Protein AF-A0A3C2E577-F1 (afdb_monomer)

Secondary structure (DSSP, 8-state):
------------PPPHHHHHHHHHHHHHHHHHHHHHHHHHHHHHHHHHHHHHHHHHHHHHHHHHHHH-S--EEEEETTTTEEEEETT--EEEPPTTS-------SS----

Structure (mmCIF, N/CA/C/O backbone):
data_AF-A0A3C2E577-F1
#
_entry.id   AF-A0A3C2E577-F1
#
loop_
_atom_site.group_PDB
_atom_site.id
_atom_site.type_symbol
_atom_site.label_atom_id
_atom_site.label_alt_id
_atom_site.label_comp_id
_atom_site.label_asym_id
_atom_site.label_entity_id
_atom_site.label_seq_id
_atom_site.pdbx_PDB_ins_code
_atom_site.Cartn_x
_atom_site.Cartn_y
_atom_site.Cartn_z
_atom_site.occupancy
_atom_site.B_iso_or_equiv
_atom_site.auth_seq_id
_atom_site.auth_comp_id
_atom_site.auth_asym_id
_atom_site.auth_atom_id
_atom_site.pdbx_PDB_model_num
ATOM 1 N N . MET A 1 1 ? 74.645 18.218 -34.435 1.00 48.12 1 MET A N 1
ATOM 2 C CA . MET A 1 1 ? 73.420 17.805 -35.151 1.00 48.12 1 MET A CA 1
ATOM 3 C C . MET A 1 1 ? 72.552 16.972 -34.215 1.00 48.12 1 MET A C 1
ATOM 5 O O . MET A 1 1 ? 72.931 15.843 -33.940 1.00 48.12 1 MET A O 1
ATOM 9 N N . PRO A 1 2 ? 71.446 17.504 -33.675 1.00 44.72 2 PRO A N 1
ATOM 10 C CA . PRO A 1 2 ? 70.450 16.700 -32.974 1.00 44.72 2 PRO A CA 1
ATOM 11 C C . PRO A 1 2 ? 69.354 16.241 -33.952 1.00 44.72 2 PRO A C 1
ATOM 13 O O . PRO A 1 2 ? 68.677 17.063 -34.564 1.00 44.72 2 PRO A O 1
ATOM 16 N N . THR A 1 3 ? 69.165 14.931 -34.110 1.00 60.72 3 THR A N 1
ATOM 17 C CA . THR A 1 3 ? 68.002 14.366 -34.809 1.00 60.72 3 THR A CA 1
ATOM 18 C C . THR A 1 3 ? 66.833 14.290 -33.831 1.00 60.72 3 THR A C 1
ATOM 20 O O . THR A 1 3 ? 66.777 13.402 -32.980 1.00 60.72 3 THR A O 1
ATOM 23 N N . SER A 1 4 ? 65.909 15.245 -33.927 1.00 58.56 4 SER A N 1
ATOM 24 C CA . SER A 1 4 ? 64.652 15.217 -33.178 1.00 58.56 4 SER A CA 1
ATOM 25 C C . SER A 1 4 ? 63.746 14.123 -33.746 1.00 58.56 4 SER A C 1
ATOM 27 O O . SER A 1 4 ? 63.192 14.257 -34.836 1.00 58.56 4 SER A O 1
ATOM 2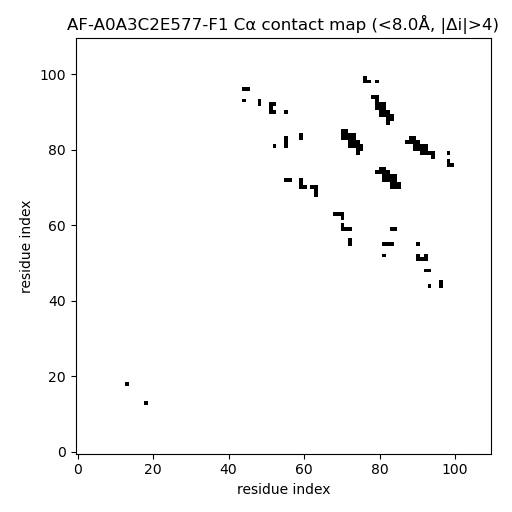9 N N . SER A 1 5 ? 63.621 13.012 -33.021 1.00 62.06 5 SER A N 1
ATOM 30 C CA . SER A 1 5 ? 62.652 11.960 -33.321 1.00 62.06 5 SER A CA 1
ATOM 31 C C . SER A 1 5 ? 61.279 12.394 -32.807 1.00 62.06 5 SER A C 1
ATOM 33 O O . SER A 1 5 ? 60.970 12.236 -31.625 1.00 62.06 5 SER A O 1
ATOM 35 N N . ALA A 1 6 ? 60.442 12.938 -33.692 1.00 61.41 6 ALA A N 1
ATOM 36 C CA . ALA A 1 6 ? 59.055 13.258 -33.380 1.00 61.41 6 ALA A CA 1
ATOM 37 C C . ALA A 1 6 ? 58.273 11.963 -33.100 1.00 61.41 6 ALA A C 1
ATOM 39 O O . ALA A 1 6 ? 57.927 11.200 -34.000 1.00 61.41 6 ALA A O 1
ATOM 40 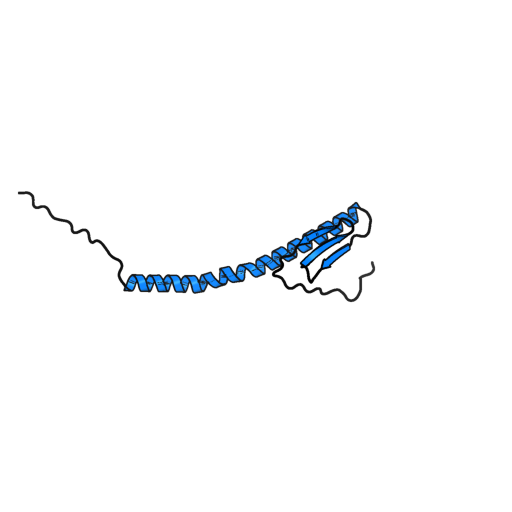N N . ARG A 1 7 ? 58.010 11.689 -31.821 1.00 62.47 7 ARG A N 1
ATOM 41 C CA . ARG A 1 7 ? 57.151 10.585 -31.390 1.00 62.47 7 ARG A CA 1
ATOM 42 C C . ARG A 1 7 ? 55.709 10.943 -31.766 1.00 62.47 7 ARG A C 1
ATOM 44 O O . ARG A 1 7 ? 55.124 11.836 -31.159 1.00 62.47 7 ARG A O 1
ATOM 51 N N . SER A 1 8 ? 55.142 10.273 -32.775 1.00 59.78 8 SER A N 1
ATOM 52 C CA . SER A 1 8 ? 53.741 10.473 -33.157 1.00 59.78 8 SER A CA 1
ATOM 53 C C . SER A 1 8 ? 52.847 10.046 -31.993 1.00 59.78 8 SER A C 1
ATOM 55 O O . SER A 1 8 ? 52.729 8.855 -31.688 1.00 59.78 8 SER A O 1
ATOM 57 N N . SER A 1 9 ? 52.217 11.003 -31.324 1.00 61.66 9 SER A N 1
ATOM 58 C CA . SER A 1 9 ? 51.118 10.708 -30.420 1.00 61.66 9 SER A CA 1
ATOM 59 C C . SER A 1 9 ? 49.952 10.219 -31.277 1.00 61.66 9 SER A C 1
ATOM 61 O O . SER A 1 9 ? 49.298 10.993 -31.974 1.00 61.66 9 SER A O 1
ATOM 63 N N . LYS A 1 10 ? 49.713 8.903 -31.279 1.00 61.03 10 LYS A N 1
ATOM 64 C CA . LYS A 1 10 ? 48.473 8.337 -31.814 1.00 61.03 10 LYS A CA 1
ATOM 65 C C .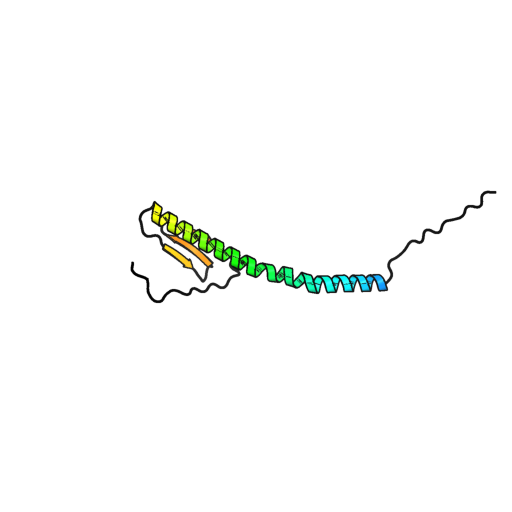 LYS A 1 10 ? 47.330 8.898 -30.968 1.00 61.03 10 LYS A C 1
ATOM 67 O O . LYS A 1 10 ? 47.044 8.386 -29.891 1.00 61.03 10 LYS A O 1
ATOM 72 N N . ARG A 1 11 ? 46.713 9.984 -31.430 1.00 61.69 11 ARG A N 1
ATOM 73 C CA . ARG A 1 11 ? 45.418 10.441 -30.926 1.00 61.69 11 ARG A CA 1
ATOM 74 C C . ARG A 1 11 ? 44.396 9.402 -31.380 1.00 61.69 11 ARG A C 1
ATOM 76 O O . ARG A 1 11 ? 43.977 9.413 -32.531 1.00 61.69 11 ARG A O 1
ATOM 83 N N . GLY A 1 12 ? 44.100 8.440 -30.509 1.00 64.94 12 GLY A N 1
ATOM 84 C CA . GLY A 1 12 ? 43.056 7.448 -30.741 1.00 64.94 12 GLY A CA 1
ATOM 85 C C . GLY A 1 12 ? 41.693 8.130 -30.693 1.00 64.94 12 GLY A C 1
ATOM 86 O O . GLY A 1 12 ? 41.317 8.666 -29.656 1.00 64.94 12 GLY A O 1
ATOM 87 N N . GLY A 1 13 ? 40.997 8.167 -31.827 1.00 74.31 13 GLY A N 1
ATOM 88 C CA . GLY A 1 13 ? 39.571 8.479 -31.886 1.00 74.31 13 GLY A CA 1
ATOM 89 C C . GLY A 1 13 ? 38.745 7.198 -31.779 1.00 74.31 13 GLY A C 1
ATOM 90 O O . GLY A 1 13 ? 39.243 6.116 -32.087 1.00 74.31 13 GLY A O 1
ATOM 91 N N . TYR A 1 14 ? 37.490 7.328 -31.358 1.00 77.25 14 TYR A N 1
ATOM 92 C CA . TYR A 1 14 ? 36.544 6.215 -31.295 1.00 77.25 14 TYR A CA 1
ATOM 93 C C . TYR A 1 14 ? 36.112 5.791 -32.700 1.00 77.25 14 TYR A C 1
ATOM 95 O O . TYR A 1 14 ? 35.852 6.633 -33.564 1.00 77.25 14 TYR A O 1
ATOM 103 N N . THR A 1 15 ? 36.022 4.483 -32.936 1.00 90.00 15 THR A N 1
ATOM 104 C CA . THR A 1 15 ? 35.517 3.955 -34.213 1.00 90.00 15 THR A CA 1
ATOM 105 C C . THR A 1 15 ? 33.987 3.884 -34.211 1.00 90.00 15 THR A C 1
ATOM 107 O O . THR A 1 15 ? 33.360 3.761 -33.160 1.00 90.00 15 THR A O 1
ATOM 110 N N . LEU A 1 16 ? 33.361 3.898 -35.395 1.00 91.94 16 LEU A N 1
ATOM 111 C CA . LEU A 1 16 ? 31.914 3.652 -35.514 1.00 91.94 16 LEU A CA 1
ATOM 112 C C . LEU A 1 16 ? 31.515 2.285 -34.945 1.00 91.94 16 LEU A C 1
ATOM 114 O O . LEU A 1 16 ? 30.474 2.162 -34.305 1.00 91.94 16 LEU A O 1
ATOM 118 N N . ALA A 1 17 ? 32.357 1.269 -35.150 1.00 92.81 17 ALA A N 1
ATOM 119 C CA . ALA A 1 17 ? 32.128 -0.067 -34.616 1.00 92.81 17 ALA A CA 1
ATOM 120 C C . ALA A 1 17 ? 32.100 -0.063 -33.081 1.00 92.81 17 ALA A C 1
ATOM 122 O O . ALA A 1 17 ? 31.240 -0.693 -32.477 1.00 92.81 17 ALA A O 1
ATOM 123 N N . GLU A 1 18 ? 32.991 0.694 -32.449 1.00 92.81 18 GLU A N 1
ATOM 124 C CA . GLU A 1 18 ? 33.045 0.822 -30.993 1.00 92.81 18 GLU A CA 1
ATOM 125 C C . GLU A 1 18 ? 31.803 1.517 -30.427 1.00 92.81 18 GLU A C 1
ATOM 127 O O . GLU A 1 18 ? 31.247 1.060 -29.430 1.00 92.81 18 GLU A O 1
ATOM 132 N N . LEU A 1 19 ? 31.294 2.550 -31.107 1.00 94.94 19 LEU A N 1
ATOM 133 C CA . LEU A 1 19 ? 30.033 3.191 -30.724 1.00 94.94 19 LEU A CA 1
ATOM 134 C C . LEU A 1 19 ? 28.828 2.253 -30.881 1.00 94.94 19 LEU A C 1
ATOM 136 O O . LEU A 1 19 ? 27.947 2.247 -30.022 1.00 94.94 19 LEU A O 1
ATOM 140 N N . LEU A 1 20 ? 28.795 1.429 -31.933 1.00 96.38 20 LEU A N 1
ATOM 141 C CA . LEU A 1 20 ? 27.749 0.417 -32.102 1.00 96.38 20 LEU A CA 1
ATOM 142 C C . LEU A 1 20 ? 27.801 -0.636 -30.993 1.00 96.38 20 LEU A C 1
ATOM 144 O O . LEU A 1 20 ? 26.769 -0.967 -30.415 1.00 96.38 20 LEU A O 1
ATOM 148 N N . VAL A 1 21 ? 28.995 -1.125 -30.654 1.00 96.19 21 VAL A N 1
ATOM 149 C CA . VAL A 1 21 ? 29.177 -2.083 -29.557 1.00 96.19 21 VAL A CA 1
ATOM 150 C C . VAL A 1 21 ? 28.759 -1.464 -28.222 1.00 96.19 21 VAL A C 1
ATOM 152 O O . VAL A 1 21 ? 28.025 -2.098 -27.468 1.00 96.19 21 VAL A O 1
ATOM 155 N N . ALA A 1 22 ? 29.141 -0.214 -27.946 1.00 96.31 22 ALA A N 1
ATOM 156 C CA . ALA A 1 22 ? 28.721 0.495 -26.740 1.00 96.31 22 ALA A CA 1
ATOM 157 C C . ALA A 1 22 ? 27.191 0.629 -26.655 1.00 96.31 22 ALA A C 1
ATOM 159 O O . ALA A 1 22 ? 26.610 0.361 -25.603 1.00 96.31 22 ALA A O 1
ATOM 160 N N . LEU A 1 23 ? 26.523 0.971 -27.763 1.00 97.00 23 LEU A N 1
ATOM 161 C CA . LEU A 1 23 ? 25.063 1.066 -27.811 1.00 97.00 23 LEU A CA 1
ATOM 162 C C . LEU A 1 23 ? 24.393 -0.288 -27.547 1.00 97.00 23 LEU A C 1
ATOM 164 O O . LEU A 1 23 ? 23.424 -0.350 -26.793 1.00 97.00 23 LEU A O 1
ATOM 168 N N . VAL A 1 24 ? 24.925 -1.372 -28.117 1.00 97.69 24 VAL A N 1
ATOM 169 C CA . VAL A 1 24 ? 24.431 -2.734 -27.861 1.00 97.69 24 VAL A CA 1
ATOM 170 C C . VAL A 1 24 ? 24.594 -3.098 -26.387 1.00 97.69 24 VAL A C 1
ATOM 172 O O . VAL A 1 24 ? 23.651 -3.598 -25.780 1.00 97.69 24 VAL A O 1
ATOM 175 N N . ILE A 1 25 ? 25.744 -2.801 -25.778 1.00 97.25 25 ILE A N 1
ATOM 176 C CA . ILE A 1 25 ? 25.976 -3.060 -24.350 1.00 97.25 25 ILE A CA 1
ATOM 177 C C . ILE A 1 25 ? 24.984 -2.273 -23.485 1.00 97.25 25 ILE A C 1
ATOM 179 O O . ILE A 1 25 ? 24.392 -2.841 -22.564 1.00 97.25 25 ILE A O 1
ATOM 183 N N . ILE A 1 26 ? 24.752 -0.992 -23.789 1.00 96.88 26 ILE A N 1
ATOM 184 C CA . ILE A 1 26 ? 23.768 -0.162 -23.079 1.00 96.88 26 ILE A CA 1
ATOM 185 C C . ILE A 1 26 ? 22.360 -0.751 -23.233 1.00 96.88 26 ILE A C 1
ATOM 187 O O . ILE A 1 26 ? 21.657 -0.911 -22.235 1.00 96.88 26 ILE A O 1
ATOM 191 N N . ALA A 1 27 ? 21.963 -1.128 -24.451 1.00 96.62 27 ALA A N 1
ATOM 192 C CA . ALA A 1 27 ? 20.651 -1.708 -24.726 1.00 96.62 27 ALA A CA 1
ATOM 193 C C . ALA A 1 27 ? 20.432 -3.028 -23.968 1.00 96.62 27 ALA A C 1
ATOM 195 O O . ALA A 1 27 ? 19.395 -3.206 -23.330 1.00 96.62 27 ALA A O 1
ATOM 196 N N . LEU A 1 28 ? 21.423 -3.924 -23.970 1.00 96.44 28 LEU A N 1
ATOM 197 C CA . LEU A 1 28 ? 21.370 -5.183 -23.222 1.00 96.44 28 LEU A CA 1
ATOM 198 C C . LEU A 1 28 ? 21.304 -4.944 -21.709 1.00 96.44 28 LEU A C 1
ATOM 200 O O . LEU A 1 28 ? 20.539 -5.603 -21.007 1.00 96.44 28 LEU A O 1
ATOM 204 N N . THR A 1 29 ? 22.060 -3.969 -21.205 1.00 95.44 29 THR A N 1
ATOM 205 C CA . THR A 1 29 ? 22.040 -3.612 -19.781 1.00 95.44 29 THR A CA 1
ATOM 206 C C . THR A 1 29 ? 20.666 -3.082 -19.371 1.00 95.44 29 THR A C 1
ATOM 208 O O . THR A 1 29 ? 20.109 -3.530 -18.369 1.00 95.44 29 THR A O 1
ATOM 211 N N . LEU A 1 30 ? 20.076 -2.182 -20.164 1.00 93.44 30 LEU A N 1
ATOM 212 C CA . LEU A 1 30 ? 18.732 -1.653 -19.920 1.00 93.44 30 LEU A CA 1
ATOM 213 C C . LEU A 1 30 ? 17.654 -2.737 -20.014 1.00 93.44 30 LEU A C 1
ATOM 215 O O . LEU A 1 30 ? 16.735 -2.732 -19.198 1.00 93.44 30 LEU A O 1
ATOM 219 N N . ALA A 1 31 ? 17.783 -3.694 -20.935 1.00 91.69 31 ALA A N 1
ATOM 220 C CA . ALA A 1 31 ? 16.847 -4.812 -21.053 1.00 91.69 31 ALA A CA 1
ATOM 221 C C . ALA A 1 31 ? 16.814 -5.698 -19.793 1.00 91.69 31 ALA A C 1
ATOM 223 O O . ALA A 1 31 ? 15.767 -6.240 -19.449 1.00 91.69 31 ALA A O 1
ATOM 224 N N . ILE A 1 32 ? 17.939 -5.821 -19.078 1.00 90.44 32 ILE A N 1
ATOM 225 C CA . ILE A 1 32 ? 18.041 -6.625 -17.849 1.00 90.44 32 ILE A CA 1
ATOM 226 C C . ILE A 1 32 ? 17.672 -5.805 -16.605 1.00 90.44 32 ILE A C 1
ATOM 228 O O . ILE A 1 32 ? 16.963 -6.288 -15.720 1.00 90.44 32 ILE A O 1
ATOM 232 N N . VAL A 1 33 ? 18.178 -4.574 -16.501 1.00 88.19 33 VAL A N 1
ATOM 233 C CA . VAL A 1 33 ? 18.030 -3.737 -15.299 1.00 88.19 33 VAL A CA 1
ATOM 234 C C . VAL A 1 33 ? 16.688 -3.004 -15.275 1.00 88.19 33 VAL A C 1
ATOM 236 O O . VAL A 1 33 ? 16.102 -2.858 -14.204 1.00 88.19 33 VAL A O 1
ATOM 239 N N . GLY A 1 34 ? 16.164 -2.593 -16.432 1.00 81.56 34 GLY A N 1
ATOM 240 C CA . GLY A 1 34 ? 14.919 -1.829 -16.552 1.00 81.56 34 GLY A CA 1
ATOM 241 C C . GLY A 1 34 ? 13.724 -2.489 -15.854 1.00 81.56 34 GLY A C 1
ATOM 242 O O . GLY A 1 34 ? 13.128 -1.859 -14.979 1.00 81.56 34 GLY A O 1
ATOM 243 N N . PRO A 1 35 ? 13.413 -3.771 -16.138 1.00 80.44 35 PRO A N 1
ATOM 244 C CA . PRO A 1 35 ? 12.313 -4.470 -15.477 1.00 80.44 35 PRO A CA 1
ATOM 245 C C . PRO A 1 35 ? 12.475 -4.553 -13.954 1.00 80.44 35 PRO A C 1
ATOM 247 O O . PRO A 1 35 ? 11.502 -4.412 -13.222 1.00 80.44 35 PRO A O 1
ATOM 250 N N . ARG A 1 36 ? 13.703 -4.741 -13.448 1.00 75.25 36 ARG A N 1
ATOM 251 C CA . ARG A 1 36 ? 13.957 -4.872 -12.002 1.00 75.25 36 ARG A CA 1
ATOM 252 C C . ARG A 1 36 ? 13.636 -3.596 -11.232 1.00 75.25 36 ARG A C 1
ATOM 254 O O . ARG A 1 36 ? 13.140 -3.683 -10.115 1.00 75.25 36 ARG A O 1
ATOM 261 N N . LEU A 1 37 ? 13.892 -2.432 -11.823 1.00 69.75 37 LEU A N 1
ATOM 262 C CA . LEU A 1 37 ? 13.530 -1.153 -11.212 1.00 69.75 37 LEU A CA 1
ATOM 263 C C . LEU A 1 37 ? 12.009 -0.980 -11.159 1.00 69.75 37 LEU A C 1
ATOM 265 O O . LEU A 1 37 ? 11.493 -0.546 -10.134 1.00 69.75 37 LEU A O 1
ATOM 269 N N . TYR A 1 38 ? 11.302 -1.392 -12.215 1.00 67.06 38 TYR A N 1
ATOM 270 C CA . TYR A 1 38 ? 9.849 -1.253 -12.309 1.00 67.06 38 TYR A CA 1
ATOM 271 C C . TYR A 1 38 ? 9.089 -2.237 -11.405 1.00 67.06 38 TYR A C 1
ATOM 273 O O . TYR A 1 38 ? 8.171 -1.837 -10.711 1.00 67.06 38 TYR A O 1
ATOM 281 N N . PHE A 1 39 ? 9.494 -3.510 -11.335 1.00 64.19 39 PHE A N 1
ATOM 282 C CA . PHE A 1 39 ? 8.792 -4.515 -10.519 1.00 64.19 39 PHE A CA 1
ATOM 283 C C . PHE A 1 39 ? 9.146 -4.478 -9.023 1.00 64.19 39 PHE A C 1
ATOM 285 O O . PHE A 1 39 ? 8.435 -5.057 -8.205 1.00 64.19 39 PHE A O 1
ATOM 292 N N . SER A 1 40 ? 10.236 -3.807 -8.634 1.00 61.50 40 SER A N 1
ATOM 293 C CA . SER A 1 40 ? 10.616 -3.687 -7.218 1.00 61.50 40 SER A CA 1
ATOM 294 C C . SER A 1 40 ? 9.667 -2.807 -6.394 1.00 61.50 40 SER A C 1
ATOM 296 O O . SER A 1 40 ? 9.631 -2.942 -5.169 1.00 61.50 40 SER A O 1
ATOM 298 N N . SER A 1 41 ? 8.885 -1.927 -7.032 1.00 69.56 41 SER A N 1
ATOM 299 C CA . SER A 1 41 ? 7.970 -1.024 -6.329 1.00 69.56 41 SER A CA 1
ATOM 300 C C . SER A 1 41 ? 6.802 -1.766 -5.700 1.00 69.56 41 SER A C 1
ATOM 302 O O . SER A 1 41 ? 6.487 -1.519 -4.541 1.00 69.56 41 SER A O 1
ATOM 304 N N . ASP A 1 42 ? 6.187 -2.698 -6.421 1.00 78.25 42 ASP A N 1
ATOM 305 C CA . ASP A 1 42 ? 4.862 -3.205 -6.051 1.00 78.25 42 ASP A CA 1
ATOM 306 C C . ASP A 1 42 ? 4.928 -4.126 -4.832 1.00 78.25 42 ASP A C 1
ATOM 308 O O . ASP A 1 42 ? 4.158 -3.972 -3.883 1.00 78.25 42 ASP A O 1
ATOM 312 N N . ALA A 1 43 ? 5.921 -5.019 -4.791 1.00 80.88 43 ALA A N 1
ATOM 313 C CA . ALA A 1 43 ? 6.175 -5.857 -3.621 1.00 80.88 43 ALA A CA 1
ATOM 314 C C . ALA A 1 43 ? 6.529 -5.012 -2.385 1.00 80.88 43 ALA A C 1
ATOM 316 O O . ALA A 1 43 ? 6.052 -5.283 -1.284 1.00 80.88 43 ALA A O 1
ATOM 317 N N . ALA A 1 44 ? 7.321 -3.949 -2.563 1.00 83.62 44 ALA A N 1
ATOM 318 C CA . ALA A 1 44 ? 7.670 -3.040 -1.476 1.00 83.62 44 ALA A CA 1
ATOM 319 C C . ALA A 1 44 ? 6.464 -2.214 -0.993 1.00 83.62 44 ALA A C 1
ATOM 321 O O . ALA A 1 44 ? 6.364 -1.922 0.200 1.00 83.62 44 ALA A O 1
ATOM 322 N N . LEU A 1 45 ? 5.550 -1.838 -1.892 1.00 85.81 45 LEU A N 1
ATOM 323 C CA . LEU A 1 45 ? 4.308 -1.138 -1.562 1.00 85.81 45 LEU A CA 1
ATOM 324 C C . LEU A 1 45 ? 3.362 -2.035 -0.758 1.00 85.81 45 LEU A C 1
ATOM 326 O O . LEU A 1 45 ? 2.876 -1.603 0.288 1.00 85.81 45 LEU A O 1
ATOM 330 N N . ALA A 1 46 ? 3.162 -3.283 -1.187 1.00 86.94 46 ALA A N 1
ATOM 331 C CA . ALA A 1 46 ? 2.346 -4.255 -0.461 1.00 86.94 46 ALA A CA 1
ATOM 332 C C . ALA A 1 46 ? 2.900 -4.523 0.949 1.00 86.94 46 ALA A C 1
ATOM 334 O O . ALA A 1 46 ? 2.174 -4.450 1.937 1.00 86.94 46 ALA A O 1
ATOM 335 N N . ASP A 1 47 ? 4.210 -4.738 1.067 1.00 89.31 47 ASP A N 1
ATOM 336 C CA . ASP A 1 47 ? 4.878 -4.998 2.345 1.00 89.31 47 ASP A CA 1
ATOM 337 C C . ASP A 1 47 ? 4.818 -3.780 3.298 1.00 89.31 47 ASP A C 1
ATOM 339 O O . ASP A 1 47 ? 4.663 -3.912 4.514 1.00 89.31 47 ASP A O 1
ATOM 343 N N . ARG A 1 48 ? 4.863 -2.553 2.758 1.00 89.19 48 ARG A N 1
ATOM 344 C CA . ARG A 1 48 ? 4.589 -1.329 3.536 1.00 89.19 48 ARG A CA 1
ATOM 345 C C . ARG A 1 48 ? 3.140 -1.263 4.011 1.00 89.19 48 ARG A C 1
ATOM 347 O O . ARG A 1 48 ? 2.917 -0.906 5.163 1.00 89.19 48 ARG A O 1
ATOM 354 N N . ALA A 1 49 ? 2.179 -1.604 3.157 1.00 90.44 49 ALA A N 1
ATOM 355 C CA . ALA A 1 49 ? 0.762 -1.595 3.505 1.00 90.44 49 ALA A CA 1
ATOM 356 C C . ALA A 1 49 ? 0.437 -2.592 4.626 1.00 90.44 49 ALA A C 1
ATOM 358 O O . ALA A 1 49 ? -0.243 -2.227 5.584 1.00 90.44 49 ALA A O 1
ATOM 359 N N . VAL A 1 50 ? 1.000 -3.804 4.561 1.00 92.12 50 VAL A N 1
ATOM 360 C CA . VAL A 1 50 ? 0.876 -4.816 5.623 1.00 92.12 50 VAL A CA 1
ATOM 361 C C . VAL A 1 50 ? 1.424 -4.283 6.944 1.00 92.12 50 VAL A C 1
ATOM 363 O O . VAL A 1 50 ? 0.724 -4.318 7.953 1.00 92.12 50 VAL A O 1
ATOM 366 N N . ARG A 1 51 ? 2.632 -3.705 6.947 1.00 92.19 51 ARG A N 1
ATOM 367 C CA . ARG A 1 51 ? 3.211 -3.119 8.168 1.00 92.19 51 ARG A CA 1
ATOM 368 C C . ARG A 1 51 ? 2.375 -1.975 8.738 1.00 92.19 51 ARG A C 1
ATOM 370 O O . ARG A 1 51 ? 2.204 -1.900 9.955 1.00 92.19 51 ARG A O 1
ATOM 377 N N . SER A 1 52 ? 1.838 -1.102 7.885 1.00 91.94 52 SER A N 1
ATOM 378 C CA . SER A 1 52 ? 0.922 -0.042 8.318 1.00 91.94 52 SER A CA 1
ATOM 379 C C . SER A 1 52 ? -0.330 -0.625 8.976 1.00 91.94 52 SER A C 1
ATOM 381 O O . SER A 1 52 ? -0.682 -0.204 10.078 1.00 91.94 52 SER A O 1
ATOM 383 N N . PHE A 1 53 ? -0.950 -1.640 8.370 1.00 93.38 53 PHE A N 1
ATOM 384 C CA . PHE A 1 53 ? -2.102 -2.327 8.954 1.00 93.38 53 PHE A CA 1
ATOM 385 C C . PHE A 1 53 ? -1.780 -2.985 10.304 1.00 93.38 53 PHE A C 1
ATOM 387 O O . PHE A 1 53 ? -2.488 -2.755 11.282 1.00 93.38 53 PHE A O 1
ATOM 394 N N . GLU A 1 54 ? -0.679 -3.736 10.399 1.00 94.75 54 GLU A N 1
ATOM 395 C CA . GLU A 1 54 ? -0.239 -4.358 11.654 1.00 94.75 54 GLU A CA 1
ATOM 396 C C . GLU A 1 54 ? -0.008 -3.325 12.761 1.00 94.75 54 GLU A C 1
ATOM 398 O O . GLU A 1 54 ? -0.378 -3.549 13.917 1.00 94.75 54 GLU A O 1
ATOM 403 N N . SER A 1 55 ? 0.596 -2.183 12.419 1.00 93.94 55 SER A N 1
ATOM 404 C CA . SER A 1 55 ? 0.822 -1.096 13.371 1.00 93.94 55 SER A CA 1
ATOM 405 C C . SER A 1 55 ? -0.483 -0.468 13.862 1.00 93.94 55 SER A C 1
ATOM 407 O O . SER A 1 55 ? -0.625 -0.270 15.069 1.00 93.94 55 SER A O 1
ATOM 409 N N . ALA A 1 56 ? -1.454 -0.242 12.971 1.00 93.75 56 ALA A N 1
ATOM 410 C CA . ALA A 1 56 ? -2.772 0.273 13.327 1.00 93.75 56 ALA A CA 1
ATOM 411 C C . ALA A 1 56 ? -3.536 -0.718 14.220 1.00 93.75 56 ALA A C 1
ATOM 413 O O . ALA A 1 56 ? -4.061 -0.336 15.263 1.00 93.75 56 ALA A O 1
ATOM 414 N N . ALA A 1 57 ? -3.522 -2.010 13.882 1.00 94.69 57 ALA A N 1
ATOM 415 C CA . ALA A 1 57 ? -4.146 -3.055 14.694 1.00 94.69 57 ALA A CA 1
ATOM 416 C C . ALA A 1 57 ? -3.496 -3.182 16.081 1.00 94.69 57 ALA A C 1
ATOM 418 O O . ALA A 1 57 ? -4.182 -3.324 17.096 1.00 94.69 57 ALA A O 1
ATOM 419 N N . ARG A 1 58 ? -2.162 -3.085 16.154 1.00 95.00 58 ARG A N 1
ATOM 420 C CA . ARG A 1 58 ? -1.434 -3.085 17.429 1.00 95.00 58 ARG A CA 1
ATOM 421 C C . ARG A 1 58 ? -1.755 -1.844 18.264 1.00 95.00 58 ARG A C 1
ATOM 423 O O . ARG A 1 58 ? -1.896 -1.979 19.478 1.00 95.00 58 ARG A O 1
ATOM 430 N N . ALA A 1 59 ? -1.880 -0.676 17.635 1.00 94.12 59 ALA A N 1
ATOM 431 C CA . ALA A 1 59 ? -2.276 0.564 18.296 1.00 94.12 59 ALA A CA 1
ATOM 432 C C . ALA A 1 59 ? -3.705 0.469 18.849 1.00 94.12 59 ALA A C 1
ATOM 434 O O . ALA A 1 59 ? -3.895 0.700 20.039 1.00 94.12 59 ALA A O 1
ATOM 435 N N . ALA A 1 60 ? -4.668 0.001 18.049 1.00 94.50 60 ALA A N 1
ATOM 436 C CA . ALA A 1 60 ? -6.053 -0.193 18.481 1.00 94.50 60 ALA A CA 1
ATOM 437 C C . ALA A 1 60 ? -6.144 -1.165 19.668 1.00 94.50 60 ALA A C 1
ATOM 439 O O . ALA A 1 60 ? -6.800 -0.895 20.670 1.00 94.50 60 ALA A O 1
ATOM 440 N N . ARG A 1 61 ? -5.399 -2.277 19.621 1.00 94.75 61 ARG A N 1
ATOM 441 C CA . ARG A 1 61 ? -5.337 -3.225 20.742 1.00 94.75 61 ARG A CA 1
ATOM 442 C C . ARG A 1 61 ? -4.702 -2.618 21.995 1.00 94.75 61 ARG A C 1
ATOM 444 O O . ARG A 1 61 ? -5.094 -2.965 23.108 1.00 94.75 61 ARG A O 1
ATOM 451 N N . ALA A 1 62 ? -3.686 -1.770 21.844 1.00 94.62 62 ALA A N 1
ATOM 452 C CA . ALA A 1 62 ? -3.087 -1.069 22.975 1.00 94.62 62 ALA A CA 1
ATOM 453 C C . ALA A 1 62 ? -4.076 -0.066 23.5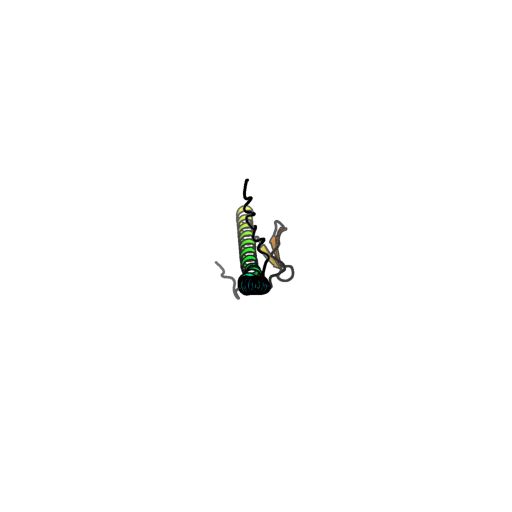85 1.00 94.62 62 ALA A C 1
ATOM 455 O O . ALA A 1 62 ? -4.201 -0.022 24.806 1.00 94.62 62 ALA A O 1
ATOM 456 N N . GLU A 1 63 ? -4.814 0.664 22.750 1.00 93.19 63 GLU A N 1
ATOM 457 C CA . GLU A 1 63 ? -5.857 1.598 23.172 1.00 93.19 63 GLU A CA 1
ATOM 458 C C . GLU A 1 63 ? -6.979 0.889 23.935 1.00 93.19 63 GLU A C 1
ATOM 460 O O . GLU A 1 63 ? -7.280 1.298 25.055 1.00 93.19 63 GLU A O 1
ATOM 465 N N . ALA A 1 64 ? -7.503 -0.229 23.426 1.00 94.75 64 ALA A N 1
ATOM 466 C CA . ALA A 1 64 ? -8.517 -1.031 24.120 1.00 94.75 64 ALA A CA 1
ATOM 467 C C . ALA A 1 64 ? -8.051 -1.473 25.515 1.00 94.75 64 ALA A C 1
ATOM 469 O O . ALA A 1 64 ? -8.774 -1.379 26.504 1.00 94.75 64 ALA A O 1
ATOM 470 N N . ARG A 1 65 ? -6.792 -1.919 25.621 1.00 95.06 65 ARG A N 1
ATOM 471 C CA . ARG A 1 65 ? -6.213 -2.371 26.895 1.00 95.06 65 ARG A CA 1
ATOM 472 C C . ARG A 1 65 ? -5.996 -1.239 27.893 1.00 95.06 65 ARG A C 1
ATOM 474 O O . ARG A 1 65 ? -6.092 -1.481 29.091 1.00 95.06 65 ARG A O 1
ATOM 481 N N . LEU A 1 66 ? -5.626 -0.052 27.416 1.00 93.94 66 LEU A N 1
ATOM 482 C CA . LEU A 1 66 ? -5.348 1.106 28.266 1.00 93.94 66 LEU A CA 1
ATOM 483 C C . LEU A 1 66 ? -6.630 1.820 28.698 1.00 93.94 66 LEU A C 1
ATOM 485 O O . LEU A 1 66 ? -6.722 2.250 29.843 1.00 93.94 66 LEU A O 1
ATOM 489 N N . SER A 1 67 ? -7.601 1.938 27.792 1.00 92.06 67 SER A N 1
ATOM 490 C CA . SER A 1 67 ? -8.906 2.547 28.065 1.00 92.06 67 SER A CA 1
ATOM 491 C C . SER A 1 67 ? -9.826 1.624 28.865 1.00 92.06 67 SER A C 1
ATOM 493 O O . SER A 1 67 ? -10.673 2.106 29.611 1.00 92.06 67 SER A O 1
ATOM 495 N N . GLY A 1 68 ? -9.651 0.303 28.737 1.00 91.06 68 GLY A N 1
ATOM 496 C CA . GLY A 1 68 ? -10.563 -0.680 29.318 1.00 91.06 68 GLY A CA 1
ATOM 497 C C . GLY A 1 68 ? -11.932 -0.705 28.633 1.00 91.06 68 GLY A C 1
ATOM 498 O O . GLY A 1 68 ? -12.887 -1.202 29.223 1.00 91.06 68 GLY A O 1
ATOM 499 N N . SER A 1 69 ? -12.034 -0.155 27.420 1.00 88.25 69 SER A N 1
ATOM 500 C CA . SER A 1 69 ? -13.262 -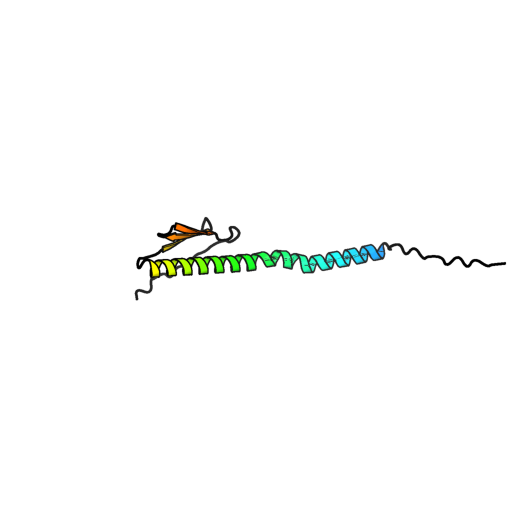0.085 26.627 1.00 88.25 69 SER A CA 1
ATOM 501 C C . SER A 1 69 ? -13.059 -0.649 25.226 1.00 88.25 69 SER A C 1
ATOM 503 O O . SER A 1 69 ? -11.934 -0.702 24.721 1.00 88.25 69 SER A O 1
ATOM 505 N N . ASP A 1 70 ? -14.162 -1.018 24.580 1.00 90.94 70 ASP A N 1
ATOM 506 C CA . ASP A 1 70 ? -14.151 -1.487 23.198 1.00 90.94 70 ASP A CA 1
ATOM 507 C C . ASP A 1 70 ? -13.531 -0.436 22.268 1.00 90.94 70 ASP A C 1
ATOM 509 O O . ASP A 1 70 ? -13.805 0.760 22.362 1.00 90.94 70 ASP A O 1
ATOM 513 N N . THR A 1 71 ? -12.651 -0.896 21.380 1.00 93.44 71 THR A N 1
ATOM 514 C CA . THR A 1 71 ? -11.964 -0.075 20.374 1.0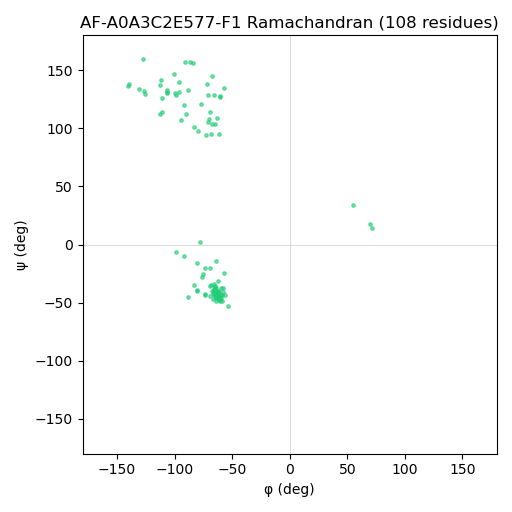0 93.44 71 THR A CA 1
ATOM 515 C C . THR A 1 71 ? -12.184 -0.709 19.011 1.00 93.44 71 THR A C 1
ATOM 517 O O . THR A 1 71 ? -11.977 -1.913 18.848 1.00 93.44 71 THR A O 1
ATOM 520 N N . VAL A 1 72 ? -12.570 0.096 18.022 1.00 93.56 72 VAL A N 1
ATOM 521 C CA . VAL A 1 72 ? -12.897 -0.378 16.671 1.00 93.56 72 VAL A CA 1
ATOM 522 C C . VAL A 1 72 ? -11.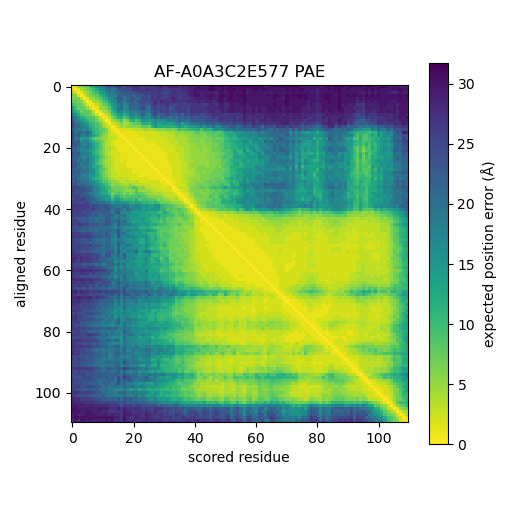842 0.105 15.682 1.00 93.56 72 VAL A C 1
ATOM 524 O O . VAL A 1 72 ? -11.585 1.302 15.570 1.00 93.56 72 VAL A O 1
ATOM 527 N N . LEU A 1 73 ? -11.247 -0.823 14.929 1.00 93.88 73 LEU A N 1
ATOM 528 C CA . LEU A 1 73 ? -10.407 -0.510 13.772 1.00 93.88 73 LEU A CA 1
ATOM 529 C C . LEU A 1 73 ? -11.261 -0.573 12.501 1.00 93.88 73 LEU A C 1
ATOM 531 O O . LEU A 1 73 ? -11.610 -1.651 12.027 1.00 93.88 73 LEU A O 1
ATOM 535 N N . THR A 1 74 ? -11.573 0.585 11.933 1.00 93.75 74 THR A N 1
ATOM 536 C CA . THR A 1 74 ? -12.308 0.702 10.671 1.00 93.75 74 THR A CA 1
ATOM 537 C C . THR A 1 74 ? -11.342 0.693 9.492 1.00 93.75 74 THR A C 1
ATOM 539 O O . THR A 1 74 ? -10.366 1.444 9.486 1.00 93.75 74 THR A O 1
ATOM 542 N N . VAL A 1 75 ? -11.644 -0.105 8.468 1.00 92.38 75 VAL A N 1
ATOM 543 C CA . VAL A 1 75 ? -10.903 -0.140 7.199 1.00 92.38 75 VAL A CA 1
ATOM 544 C C . VAL A 1 75 ? -11.809 0.383 6.091 1.00 92.38 75 VAL A C 1
ATOM 546 O O . VAL A 1 75 ? -12.791 -0.266 5.739 1.00 92.38 75 VAL A O 1
ATOM 549 N N . ASN A 1 76 ? -11.490 1.548 5.530 1.00 91.88 76 ASN A N 1
ATOM 550 C CA . ASN A 1 76 ? -12.177 2.054 4.348 1.00 91.88 76 ASN A CA 1
ATOM 551 C C . ASN A 1 76 ? -11.446 1.568 3.087 1.00 91.88 76 ASN A C 1
ATOM 553 O O . ASN A 1 76 ? -10.308 1.965 2.832 1.00 91.88 76 ASN A O 1
ATOM 557 N N . LEU A 1 77 ? -12.098 0.691 2.321 1.00 90.88 77 LEU A N 1
ATOM 558 C CA . LEU A 1 77 ? -11.521 0.074 1.124 1.00 90.88 77 LEU A CA 1
ATOM 559 C C . LEU A 1 77 ? -11.459 1.037 -0.072 1.00 90.88 77 LEU A C 1
ATOM 561 O O . LEU A 1 77 ? -10.587 0.870 -0.918 1.00 90.88 77 LEU A O 1
ATOM 565 N N . ASP A 1 78 ? -12.329 2.050 -0.115 1.00 89.56 78 ASP A N 1
ATOM 566 C CA . ASP A 1 78 ? -12.379 3.040 -1.197 1.00 89.56 78 ASP A CA 1
ATOM 567 C C . ASP A 1 78 ? -11.306 4.121 -1.026 1.00 89.56 78 ASP A C 1
ATOM 569 O O . ASP A 1 78 ? -10.685 4.556 -1.992 1.00 89.56 78 ASP A O 1
ATOM 573 N N . THR A 1 79 ? -11.081 4.565 0.215 1.00 89.94 79 THR A N 1
ATOM 574 C CA . THR A 1 79 ? -10.126 5.641 0.529 1.00 89.94 79 THR A CA 1
ATOM 575 C C . THR A 1 79 ? -8.775 5.136 1.020 1.00 89.94 79 THR A C 1
ATOM 577 O O . THR A 1 79 ? -7.863 5.938 1.216 1.00 89.94 79 THR A O 1
ATOM 580 N N . ALA A 1 80 ? -8.634 3.825 1.234 1.00 91.19 80 ALA A N 1
ATOM 581 C CA . ALA A 1 80 ? -7.431 3.200 1.777 1.00 91.19 80 ALA A CA 1
ATOM 582 C C . ALA A 1 80 ? -6.993 3.805 3.133 1.00 91.19 80 ALA A C 1
ATOM 584 O O . ALA A 1 80 ? -5.802 3.899 3.451 1.00 91.19 80 ALA A O 1
ATOM 585 N N . VAL A 1 81 ? -7.969 4.219 3.949 1.00 91.94 81 VAL A N 1
ATOM 586 C CA . VAL A 1 81 ? -7.754 4.787 5.287 1.00 91.94 81 VAL A CA 1
ATOM 587 C C . VAL A 1 81 ? -8.149 3.779 6.360 1.00 91.94 81 VAL A C 1
ATOM 589 O O . VAL A 1 81 ? -9.241 3.210 6.341 1.00 91.94 81 VAL A O 1
ATOM 592 N N . LEU A 1 82 ? -7.253 3.598 7.325 1.00 93.19 82 LEU A N 1
ATOM 593 C CA . LEU A 1 82 ? -7.482 2.874 8.567 1.00 93.19 82 LEU A CA 1
ATOM 594 C C . LEU A 1 82 ? -7.761 3.892 9.668 1.00 93.19 82 LEU A C 1
ATOM 596 O O . LEU A 1 82 ? -6.985 4.833 9.830 1.00 93.19 82 LEU A O 1
ATOM 600 N N . ARG A 1 83 ? -8.827 3.701 10.438 1.00 95.06 83 ARG A N 1
ATOM 601 C CA . ARG A 1 83 ? -9.197 4.610 11.527 1.00 95.06 83 ARG A CA 1
ATOM 602 C C . ARG A 1 83 ? -9.465 3.834 12.803 1.00 95.06 83 ARG A C 1
ATOM 604 O O . ARG A 1 83 ? -10.171 2.832 12.770 1.00 95.06 83 ARG A O 1
ATOM 611 N N . ILE A 1 84 ? -8.908 4.309 13.907 1.00 94.19 84 ILE A N 1
ATOM 612 C CA . ILE A 1 84 ? -9.132 3.757 15.241 1.00 94.19 84 ILE A CA 1
ATOM 613 C C . ILE A 1 84 ? -10.174 4.623 15.944 1.00 94.19 84 ILE A C 1
ATOM 615 O O . ILE A 1 84 ? -10.045 5.846 15.982 1.00 94.19 84 ILE A O 1
ATOM 619 N N . GLU A 1 85 ? -11.209 4.001 16.491 1.00 92.38 85 GLU A N 1
ATOM 620 C CA . GLU A 1 85 ? -12.197 4.654 17.348 1.00 92.38 85 GLU A CA 1
ATOM 621 C C . GLU A 1 85 ? -12.084 4.131 18.785 1.00 92.38 85 GLU A C 1
ATOM 623 O O . GLU A 1 85 ? -11.971 2.913 18.949 1.00 92.38 85 GLU A O 1
ATOM 628 N N . PRO A 1 86 ? -12.158 5.005 19.813 1.00 86.75 86 PRO A N 1
ATOM 629 C CA . PRO A 1 86 ? -12.611 6.404 19.758 1.00 86.75 86 PRO A CA 1
ATOM 630 C C . PRO A 1 86 ? -11.525 7.472 19.527 1.00 86.75 86 PRO A C 1
ATOM 632 O O . PRO A 1 86 ? -11.886 8.623 19.285 1.00 86.75 86 PRO A O 1
ATOM 635 N N . SER A 1 87 ? -10.226 7.150 19.588 1.00 88.50 87 SER A N 1
ATOM 636 C CA . SER A 1 87 ? -9.148 8.152 19.453 1.00 88.50 87 SER A CA 1
ATOM 637 C C . SER A 1 87 ? -9.177 8.971 18.160 1.00 88.50 87 SER A C 1
ATOM 639 O O . SER A 1 87 ? -8.628 10.074 18.119 1.00 88.50 87 SER A O 1
ATOM 641 N N . GLY A 1 88 ? -9.785 8.441 17.096 1.00 89.19 88 GLY A N 1
ATOM 642 C CA . GLY A 1 88 ? -9.795 9.055 15.773 1.00 89.19 88 GLY A CA 1
ATOM 643 C C . GLY A 1 88 ? -8.435 8.988 15.082 1.00 89.19 88 GLY A C 1
ATOM 644 O O . GLY A 1 88 ? -8.217 9.704 14.107 1.00 89.19 88 GLY A O 1
ATOM 645 N N . GLN A 1 89 ? -7.503 8.164 15.575 1.00 90.44 89 GLN A N 1
ATOM 646 C CA . GLN A 1 89 ? -6.189 8.025 14.961 1.00 90.44 89 GLN A CA 1
ATOM 647 C C . GLN A 1 89 ? -6.320 7.394 13.570 1.00 90.44 89 GLN A C 1
ATOM 649 O O . GLN A 1 89 ? -6.920 6.330 13.413 1.00 90.44 89 GLN A O 1
ATOM 654 N N . GLU A 1 90 ? -5.721 8.035 12.567 1.00 93.25 90 GLU A N 1
ATOM 655 C CA . GLU A 1 90 ? -5.767 7.586 11.176 1.00 93.25 90 GLU A CA 1
ATOM 656 C C . GLU A 1 90 ? -4.404 7.103 10.676 1.00 93.25 90 GLU A C 1
ATOM 658 O O . GLU A 1 90 ? -3.363 7.707 10.945 1.00 93.25 90 GLU A O 1
ATOM 663 N N . PHE A 1 91 ? -4.424 6.039 9.875 1.00 90.25 91 PHE A N 1
ATOM 664 C CA . PHE A 1 91 ? -3.280 5.541 9.122 1.00 90.25 91 PHE A CA 1
ATOM 665 C C . PHE A 1 91 ? -3.678 5.437 7.654 1.00 90.25 91 PHE A C 1
ATOM 667 O O . PHE A 1 91 ? -4.697 4.836 7.317 1.00 90.25 91 PHE A O 1
ATOM 674 N N . ARG A 1 92 ? -2.865 6.007 6.763 1.00 89.88 92 ARG A N 1
ATOM 675 C CA . ARG A 1 92 ? -3.094 5.916 5.318 1.00 89.88 92 ARG A CA 1
ATOM 676 C C . ARG A 1 92 ? -2.279 4.786 4.713 1.00 89.88 92 ARG A C 1
ATOM 678 O O . ARG A 1 92 ? -1.074 4.679 4.955 1.00 89.88 92 ARG A O 1
ATOM 685 N N . LEU A 1 93 ? -2.942 3.964 3.913 1.00 88.25 93 LEU A N 1
ATOM 686 C CA . LEU A 1 93 ? -2.304 2.978 3.055 1.00 88.25 93 LEU A CA 1
ATOM 687 C C . LEU A 1 93 ? -1.926 3.642 1.713 1.00 88.25 93 LEU A C 1
ATOM 689 O O . LEU A 1 93 ? -2.492 4.676 1.354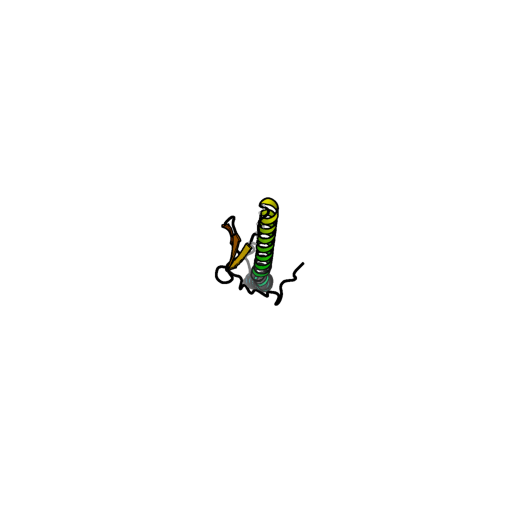 1.00 88.25 93 LEU A O 1
ATOM 693 N N . PRO A 1 94 ? -0.952 3.095 0.966 1.00 84.19 94 PRO A N 1
ATOM 694 C CA . PRO A 1 94 ? -0.627 3.587 -0.371 1.00 84.19 94 PRO A CA 1
ATOM 695 C C . PRO A 1 94 ? -1.827 3.481 -1.327 1.00 84.19 94 PRO A C 1
ATOM 697 O O . PRO A 1 94 ? -2.364 2.394 -1.516 1.00 84.19 94 PRO A O 1
ATOM 700 N N . GLU A 1 95 ? -2.196 4.585 -1.985 1.00 76.00 95 GLU A N 1
ATOM 701 C CA . GLU A 1 95 ? -3.350 4.663 -2.907 1.00 76.00 95 GLU A CA 1
ATOM 702 C C . GLU A 1 95 ? -3.205 3.784 -4.164 1.00 76.00 95 GLU A C 1
ATOM 704 O O . GLU A 1 95 ? -4.172 3.543 -4.876 1.00 76.00 95 GLU A O 1
ATOM 709 N N . GLN A 1 96 ? -1.997 3.288 -4.453 1.00 79.44 96 GLN A N 1
ATOM 710 C CA . GLN A 1 96 ? -1.731 2.427 -5.612 1.00 79.44 96 GLN A CA 1
ATOM 711 C C . GLN A 1 96 ? -2.175 0.965 -5.409 1.00 79.44 96 GLN A C 1
ATOM 713 O O . GLN A 1 96 ? -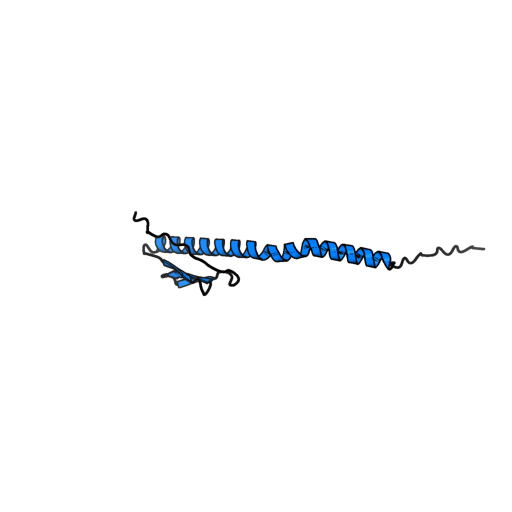1.939 0.132 -6.282 1.00 79.44 96 GLN A O 1
ATOM 718 N N . LEU A 1 97 ? -2.777 0.625 -4.265 1.00 81.06 97 LEU A N 1
ATOM 719 C CA . LEU A 1 97 ? -3.171 -0.740 -3.918 1.00 81.06 97 LEU A CA 1
ATOM 720 C C . LEU A 1 97 ? -4.686 -0.923 -4.021 1.00 81.06 97 LEU A C 1
ATOM 722 O O . LEU A 1 97 ? -5.454 -0.178 -3.419 1.00 81.06 97 LEU A O 1
ATOM 726 N N . ALA A 1 98 ? -5.111 -1.974 -4.721 1.00 83.88 98 ALA A N 1
ATOM 727 C CA . ALA A 1 98 ? -6.486 -2.451 -4.650 1.00 83.88 98 ALA A CA 1
ATOM 728 C C . ALA A 1 98 ? -6.679 -3.239 -3.347 1.00 83.88 98 ALA A C 1
ATOM 730 O O . ALA A 1 98 ? -5.985 -4.230 -3.107 1.00 83.88 98 ALA A O 1
ATOM 731 N N . LEU A 1 99 ? -7.608 -2.795 -2.501 1.00 86.06 99 LEU A N 1
ATOM 732 C CA . LEU A 1 99 ? -7.908 -3.445 -1.229 1.00 86.06 99 LEU A CA 1
ATOM 733 C C . LEU A 1 99 ? -9.096 -4.395 -1.379 1.00 86.06 99 LEU A C 1
ATOM 735 O O . LEU A 1 99 ? -10.085 -4.106 -2.048 1.00 86.06 99 LEU A O 1
ATOM 739 N N . THR A 1 100 ? -9.013 -5.550 -0.732 1.00 88.56 100 THR A N 1
ATOM 740 C CA . THR A 1 100 ? -10.120 -6.501 -0.617 1.00 88.56 100 THR A CA 1
ATOM 741 C C . THR A 1 100 ? -10.096 -7.073 0.788 1.00 88.56 100 THR A C 1
ATOM 743 O O . THR A 1 100 ? -9.031 -7.406 1.304 1.00 88.56 100 THR A O 1
ATOM 746 N N . ALA A 1 101 ? -11.264 -7.174 1.412 1.00 88.00 101 ALA A N 1
ATOM 747 C CA . ALA A 1 101 ? -11.409 -7.779 2.725 1.00 88.00 101 ALA A CA 1
ATOM 748 C C . ALA A 1 101 ? -12.074 -9.146 2.581 1.00 88.00 101 ALA A C 1
ATOM 750 O O . ALA A 1 101 ? -13.082 -9.291 1.893 1.00 88.00 101 ALA A O 1
ATOM 751 N N . THR A 1 102 ? -11.509 -10.149 3.243 1.00 88.94 102 THR A N 1
ATOM 752 C CA . THR A 1 102 ? -12.191 -11.418 3.506 1.00 88.94 102 THR A CA 1
ATOM 753 C C . THR A 1 102 ? -12.451 -11.466 5.001 1.00 88.94 102 THR A C 1
ATOM 755 O O . THR A 1 102 ? -11.506 -11.476 5.787 1.00 88.94 102 THR A O 1
ATOM 758 N N . VAL A 1 103 ? -13.723 -11.428 5.387 1.00 86.06 103 VAL A N 1
ATOM 759 C CA . VAL A 1 103 ? -14.153 -11.527 6.785 1.00 86.06 103 VAL A CA 1
ATOM 760 C C . VAL A 1 103 ? -14.633 -12.945 7.064 1.00 86.06 103 VAL A C 1
ATOM 762 O O . VAL A 1 103 ? -15.154 -13.613 6.170 1.00 86.06 103 VAL A O 1
ATOM 765 N N . ALA A 1 104 ? -14.422 -13.420 8.289 1.00 86.12 104 ALA A N 1
ATOM 766 C CA . ALA A 1 104 ? -14.984 -14.694 8.714 1.00 86.12 104 ALA A CA 1
ATOM 767 C C . ALA A 1 104 ? -16.516 -14.588 8.802 1.00 86.12 104 ALA A C 1
ATOM 769 O O . ALA A 1 104 ? -17.050 -13.544 9.167 1.00 86.12 104 ALA A O 1
ATOM 770 N N . GLU A 1 105 ? -17.210 -15.674 8.462 1.00 73.06 105 GLU A N 1
ATOM 771 C CA . GLU A 1 105 ? -18.678 -15.735 8.416 1.00 73.06 105 GLU A CA 1
ATOM 772 C C . GLU A 1 105 ? -19.318 -15.778 9.818 1.00 73.06 105 GLU A C 1
ATOM 774 O O . GLU A 1 105 ? -20.481 -15.419 9.980 1.00 73.06 105 GLU A O 1
ATOM 779 N N . ALA A 1 106 ? -18.550 -16.167 10.841 1.00 66.56 106 ALA A N 1
ATOM 780 C CA . ALA A 1 106 ? -18.970 -16.147 12.236 1.00 66.56 106 ALA A CA 1
ATOM 781 C C . ALA A 1 106 ? -17.833 -15.671 13.147 1.00 66.56 106 ALA A C 1
ATOM 783 O O . ALA A 1 106 ? -16.674 -16.069 12.988 1.00 66.56 106 ALA A O 1
ATOM 784 N N . GLU A 1 107 ? -18.195 -14.827 14.108 1.00 62.88 107 GLU A N 1
ATOM 785 C CA . GLU A 1 107 ? -17.332 -14.403 15.202 1.00 62.88 107 GLU A CA 1
ATOM 786 C C . GLU A 1 107 ? -17.133 -15.583 16.164 1.00 62.88 107 GLU A C 1
ATOM 788 O O . GLU A 1 107 ? -18.091 -16.255 16.550 1.00 62.88 107 GLU A O 1
ATOM 793 N N . LEU A 1 108 ? -15.876 -15.889 16.496 1.00 55.78 108 LEU A N 1
ATOM 794 C CA . LEU A 1 108 ? -15.553 -16.877 17.524 1.00 55.78 108 LEU A CA 1
ATOM 795 C C . LEU A 1 108 ? -15.881 -16.247 18.880 1.00 55.78 108 LEU A C 1
ATOM 797 O O . LEU A 1 108 ? -15.066 -15.507 19.428 1.00 55.78 108 LEU A O 1
ATOM 801 N N . ASP A 1 109 ? -17.086 -16.519 19.372 1.00 49.38 109 ASP A N 1
ATOM 802 C CA . ASP A 1 109 ? -17.508 -16.172 20.730 1.00 49.38 109 ASP A CA 1
ATOM 803 C C . ASP A 1 109 ? -16.579 -16.901 21.737 1.00 49.38 109 ASP A C 1
ATOM 805 O O . ASP A 1 109 ? -16.350 -18.108 21.564 1.00 49.38 109 ASP A O 1
ATOM 809 N N . PRO A 1 110 ? -15.962 -16.203 22.712 1.00 52.59 110 PRO A N 1
ATOM 810 C CA . PRO A 1 110 ? -15.045 -16.799 23.688 1.00 52.59 110 PRO A CA 1
ATOM 811 C C . PRO A 1 110 ? -15.720 -17.697 24.737 1.00 52.59 110 PRO A C 1
ATOM 813 O O . PRO A 1 110 ? -16.877 -17.431 25.130 1.00 52.59 110 PRO A O 1
#

Mean predicted aligned error: 12.25 Å

Radius of gyration: 30.89 Å; Cα contacts (8 Å, |Δi|>4): 71; chains: 1; bounding box: 92×35×65 Å

Sequence (110 aa):
MPTSSARSSKRGGYTLAELLVALVIIALTLAIVGPRLYFSSDAALADRAVRSFESAARAARAEARLSGSDTVLTVNLDTAVLRIEPSGQEFRLPEQLALTATVAEAELDP

pLDDT: mean 84.15, std 13.28, range [44.72, 97.69]

Nearest PDB structures (foldseek):
  8q42-assembly1_A  TM=7.452E-01  e=5.461E+00  Thermoanaerobacter brockii subsp. finnii Ako-1
  5n61-assembly1_I  TM=3.458E-01  e=9.981E+00  Saccharomyces cerevisiae S288C

Foldseek 3Di:
DDDDDPDDDPPDDDDPVNVVVVVVVVVVVCVVVVVVVVVVPPVVLVVVLVVLVVVLVVVQVVCCVVVVDDKDWDQDQQQQWTAIPPVRDITHRDPVDRDDDDDDPDDPDD

Solvent-accessible surface area (backbone atoms only — not comparable to full-atom values): 6942 Å² total; per-residue (Å²): 139,84,84,82,78,80,77,80,76,80,79,80,74,86,51,72,68,55,53,52,51,52,50,50,52,51,50,55,48,46,68,62,49,49,58,56,65,63,60,54,50,58,62,54,50,51,56,49,38,52,51,52,50,52,50,52,54,51,50,38,54,50,49,24,67,73,70,74,44,91,51,49,78,47,77,41,65,90,77,35,36,35,36,28,38,85,84,63,51,72,48,78,44,67,83,92,58,89,66,84,87,87,76,78,95,64,83,84,80,129